Protein AF-A0A146M9E7-F1 (afdb_monomer_lite)

Organism: Lygus hesperus (NCBI:txid30085)

Secondary structure (DSSP, 8-state):
-HHHHHHHHHHHHHHHHHHHHHHHHHHHHHHHHHTSSS-TTPPPPPHHHHHHHHHHHHHHHHHHHS---------------------TT-----PPPP-SPP---TTB-TTSPBPPPPPPHHHHHTT-

Sequence (128 aa):
TVLSVQVLWRRFELKMKSLLVLISVVGAAVAQHWGAPAAPGVPADTPEVAAAKAAHLAALARANQAPVPQQQSWAQPQQQWNQPQQQWNQPQQPQARWNGPVALPPGFDQNGAPLPVQDTPEVAAERA

pLDDT: mean 71.35, std 13.22, range [43.56, 92.81]

Foldseek 3Di:
DVVVVVVVVVVVVVVVVVVVVVVVVVVVVVVVVVVPPDDPPDDDDDPVRVVVVVVVVVVVVVVVVDDDPDDPPPPPPPPVVPDPPPPVDDDDDPPDDDPDDPDADPQADPVRHGDDDPDDVVRVVVVD

Radius of gyration: 36.67 Å; chains: 1; bounding box: 67×67×95 Å

Structure (mmCIF, N/CA/C/O backbone):
data_AF-A0A146M9E7-F1
#
_entry.id   AF-A0A146M9E7-F1
#
loop_
_atom_site.group_PDB
_atom_site.id
_atom_site.type_symbol
_atom_site.label_atom_id
_atom_site.label_alt_id
_atom_site.label_comp_id
_atom_site.label_asym_id
_atom_site.label_entity_id
_atom_site.label_seq_id
_atom_site.pdbx_PDB_ins_code
_atom_site.Cartn_x
_atom_site.Cartn_y
_atom_site.Cartn_z
_atom_site.occupancy
_atom_site.B_iso_or_equiv
_atom_site.auth_seq_id
_atom_site.auth_comp_id
_atom_site.auth_asym_id
_atom_site.auth_atom_id
_atom_site.pdbx_PDB_model_num
ATOM 1 N N . THR A 1 1 ? 34.312 32.826 -39.788 1.00 65.69 1 THR A N 1
ATOM 2 C CA . THR A 1 1 ? 34.671 32.341 -38.432 1.00 65.69 1 THR A CA 1
ATOM 3 C C . THR A 1 1 ? 33.516 32.420 -37.441 1.00 65.69 1 THR A C 1
ATOM 5 O O . THR A 1 1 ? 33.204 31.395 -36.853 1.00 65.69 1 THR A O 1
ATOM 8 N N . VAL A 1 2 ? 32.808 33.550 -37.293 1.00 68.38 2 VAL A N 1
ATOM 9 C CA . VAL A 1 2 ? 31.695 33.695 -36.317 1.00 68.38 2 VAL A CA 1
ATOM 10 C C . VAL A 1 2 ? 30.500 32.758 -36.587 1.00 68.38 2 VAL A C 1
ATOM 12 O O . VAL A 1 2 ? 30.014 32.117 -35.659 1.00 68.38 2 VAL A O 1
ATOM 15 N N . LEU A 1 3 ? 30.074 32.591 -37.850 1.00 66.44 3 LEU A N 1
ATOM 16 C CA . LEU A 1 3 ? 29.011 31.631 -38.207 1.00 66.44 3 LEU A CA 1
ATOM 17 C C . LEU A 1 3 ? 29.411 30.176 -37.906 1.00 66.44 3 LEU A C 1
ATOM 19 O O . LEU A 1 3 ? 28.584 29.393 -37.454 1.00 66.44 3 LEU A O 1
ATOM 23 N N . SER A 1 4 ? 30.681 29.820 -38.108 1.00 72.44 4 SER A N 1
ATOM 24 C CA . SER A 1 4 ? 31.200 28.474 -37.837 1.00 72.44 4 SER A CA 1
ATOM 25 C C . SER A 1 4 ? 31.199 28.155 -36.339 1.00 72.44 4 SER A C 1
ATOM 27 O O . SER A 1 4 ? 30.829 27.050 -35.956 1.00 72.44 4 SER A O 1
ATOM 29 N N . VAL A 1 5 ? 31.533 29.131 -35.488 1.00 71.75 5 VAL A N 1
ATOM 30 C CA . VAL A 1 5 ? 31.480 28.996 -34.021 1.00 71.75 5 VAL A CA 1
ATOM 31 C C . VAL A 1 5 ? 30.034 28.913 -33.525 1.00 71.75 5 VAL A C 1
ATOM 33 O O . VAL A 1 5 ? 29.726 28.066 -32.694 1.00 71.75 5 VAL A O 1
ATOM 36 N N . GLN A 1 6 ? 29.118 29.712 -34.082 1.00 70.69 6 GLN A N 1
ATOM 37 C CA . GLN A 1 6 ? 27.684 29.641 -33.764 1.00 70.69 6 GLN A CA 1
ATOM 38 C C . GLN A 1 6 ? 27.051 28.300 -34.163 1.00 70.69 6 GLN A C 1
ATOM 40 O O . GLN A 1 6 ? 26.273 27.730 -33.399 1.00 70.69 6 GLN A O 1
ATOM 45 N N . VAL A 1 7 ? 27.402 27.760 -35.331 1.00 77.12 7 VAL A N 1
ATOM 46 C CA . VAL A 1 7 ? 26.925 26.442 -35.778 1.00 77.12 7 VAL A CA 1
ATOM 47 C C . VAL A 1 7 ? 27.521 25.322 -34.926 1.00 77.12 7 VAL A C 1
ATOM 49 O O . VAL A 1 7 ? 26.802 24.389 -34.568 1.00 77.12 7 VAL A O 1
ATOM 52 N N . LEU A 1 8 ? 28.800 25.421 -34.553 1.00 73.75 8 LEU A N 1
ATOM 53 C CA . LEU A 1 8 ? 29.457 24.456 -33.672 1.00 73.75 8 LEU A CA 1
ATOM 54 C C . LEU A 1 8 ? 28.839 24.465 -32.268 1.00 73.75 8 LEU A C 1
ATOM 56 O O . LEU A 1 8 ? 28.554 23.405 -31.714 1.00 73.75 8 LEU A O 1
ATOM 60 N N . TRP A 1 9 ? 28.543 25.652 -31.740 1.00 74.12 9 TRP A N 1
ATOM 61 C CA . TRP A 1 9 ? 27.884 25.828 -30.449 1.00 74.12 9 TRP A CA 1
ATOM 62 C C . TRP A 1 9 ? 26.443 25.301 -30.469 1.00 74.12 9 TRP A C 1
ATOM 64 O O . TRP A 1 9 ? 26.061 24.521 -29.603 1.00 74.12 9 TRP A O 1
ATOM 74 N N . ARG A 1 10 ? 25.666 25.589 -31.524 1.00 78.62 10 ARG A N 1
ATOM 75 C CA . ARG A 1 10 ? 24.324 25.005 -31.716 1.00 78.62 10 ARG A CA 1
ATOM 76 C C . ARG A 1 10 ? 24.351 23.483 -31.889 1.00 78.62 10 ARG A C 1
ATOM 78 O O . ARG A 1 10 ? 23.455 22.804 -31.396 1.00 78.62 10 ARG A O 1
ATOM 85 N N . ARG A 1 11 ? 25.364 22.931 -32.567 1.00 75.00 11 ARG A N 1
ATOM 86 C CA . ARG A 1 11 ? 25.572 21.476 -32.723 1.00 75.00 11 ARG A CA 1
ATOM 87 C C . ARG A 1 11 ? 25.932 20.803 -31.401 1.00 75.00 11 ARG A C 1
ATOM 89 O O . ARG A 1 11 ? 25.472 19.688 -31.170 1.00 75.00 11 ARG A O 1
ATOM 96 N N . PHE A 1 12 ? 26.732 21.458 -30.563 1.00 75.88 12 PHE A N 1
ATOM 97 C CA . PHE A 1 12 ? 27.082 20.989 -29.223 1.00 75.88 12 PHE A CA 1
ATOM 98 C C . PHE A 1 12 ? 25.864 21.008 -28.293 1.00 75.88 12 PHE A C 1
ATOM 100 O O . PHE A 1 12 ? 25.548 20.009 -27.652 1.00 75.88 12 PHE A O 1
ATOM 107 N N . GLU A 1 13 ? 25.109 22.101 -28.328 1.00 81.50 13 GLU A N 1
ATOM 108 C CA . GLU A 1 13 ? 23.907 22.308 -27.530 1.00 81.50 13 GLU A CA 1
ATOM 109 C C . GLU A 1 13 ? 22.788 21.313 -27.898 1.00 81.50 13 GLU A C 1
ATOM 111 O O . GLU A 1 13 ? 22.202 20.683 -27.018 1.00 81.50 13 GLU A O 1
ATOM 116 N N . LEU A 1 14 ? 22.540 21.075 -29.195 1.00 77.88 14 LEU A N 1
ATOM 117 C CA . LEU A 1 14 ? 21.619 20.016 -29.638 1.00 77.88 14 LEU A CA 1
ATOM 118 C C . LEU A 1 14 ? 22.080 18.622 -29.184 1.00 77.88 14 LEU A C 1
ATOM 120 O O . LEU A 1 14 ? 21.243 17.808 -28.797 1.00 77.88 14 LEU A O 1
ATOM 124 N N . LYS A 1 15 ? 23.393 18.343 -29.206 1.00 83.31 15 LYS A N 1
ATOM 125 C CA . LYS A 1 15 ? 23.950 17.071 -28.718 1.00 83.31 15 LYS A CA 1
ATOM 126 C C . LYS A 1 15 ? 23.699 16.894 -27.219 1.00 83.31 15 LYS A C 1
ATOM 128 O O . LYS A 1 15 ? 23.262 15.823 -26.814 1.00 83.31 15 LYS A O 1
ATOM 133 N N . MET A 1 16 ? 23.925 17.938 -26.419 1.00 89.81 16 MET A N 1
ATOM 134 C CA . MET A 1 16 ? 23.728 17.916 -24.966 1.00 89.81 16 MET A CA 1
ATOM 135 C C . MET A 1 16 ? 22.250 17.745 -24.598 1.00 89.81 16 MET A C 1
ATOM 137 O O . MET A 1 16 ? 21.917 16.904 -23.772 1.00 89.81 16 MET A O 1
ATOM 141 N N . LYS A 1 17 ? 21.341 18.455 -25.273 1.00 86.62 17 LYS A N 1
ATOM 142 C CA . LYS A 1 17 ? 19.888 18.298 -25.085 1.00 86.62 17 LYS A CA 1
ATOM 143 C C . LYS A 1 17 ? 19.398 16.903 -25.459 1.00 86.62 17 LYS A C 1
ATOM 145 O O . LYS A 1 17 ? 18.657 16.294 -24.696 1.00 86.62 17 LYS A O 1
ATOM 150 N N . SER A 1 18 ? 19.849 16.372 -26.595 1.00 88.69 18 SER A N 1
ATOM 151 C CA . SER A 1 18 ? 19.502 15.009 -27.006 1.00 88.69 18 SER A CA 1
ATOM 152 C C . SER A 1 18 ? 20.071 13.961 -26.043 1.00 88.69 18 SER A C 1
ATOM 154 O O . SER A 1 18 ? 19.395 12.978 -25.760 1.00 88.69 18 SER A O 1
ATOM 156 N N . LEU A 1 19 ? 21.275 14.180 -25.498 1.00 92.81 19 LEU A N 1
ATOM 157 C CA . LEU A 1 19 ? 21.877 13.320 -24.475 1.00 92.81 19 LEU A CA 1
ATOM 158 C C . LEU A 1 19 ? 21.077 13.351 -23.164 1.00 92.81 19 LEU A C 1
ATOM 160 O O . LEU A 1 19 ? 20.815 12.298 -22.593 1.00 92.81 19 LEU A O 1
ATOM 164 N N . LEU A 1 20 ? 20.639 14.529 -22.712 1.00 90.94 20 LEU A N 1
ATOM 165 C CA . LEU A 1 20 ? 19.808 14.668 -21.511 1.00 90.94 20 LEU A CA 1
ATOM 166 C C . LEU A 1 20 ? 18.436 14.001 -21.677 1.00 90.94 20 LEU A C 1
ATOM 168 O O . LEU A 1 20 ? 17.965 13.341 -20.753 1.00 90.94 20 LEU A O 1
ATOM 172 N N . VAL A 1 21 ? 17.820 14.107 -22.859 1.00 92.19 21 VAL A N 1
ATOM 173 C CA . VAL A 1 21 ? 16.569 13.396 -23.173 1.00 92.19 21 VAL A CA 1
ATOM 174 C C . VAL A 1 21 ? 16.783 11.882 -23.145 1.00 92.19 21 VAL A C 1
ATOM 176 O O . VAL A 1 21 ? 15.993 11.170 -22.531 1.00 92.19 21 VAL A O 1
ATOM 179 N N . LEU A 1 22 ? 17.874 11.380 -23.732 1.00 92.38 22 LEU A N 1
ATOM 180 C CA . LEU A 1 22 ? 18.202 9.952 -23.681 1.00 92.38 22 LEU A CA 1
ATOM 181 C C . LEU A 1 22 ? 18.435 9.467 -22.242 1.00 92.38 22 LEU A C 1
ATOM 183 O O . LEU A 1 22 ? 17.886 8.438 -21.862 1.00 92.38 22 LEU A O 1
ATOM 187 N N . ILE A 1 23 ? 19.175 10.218 -21.421 1.00 90.38 23 ILE A N 1
ATOM 188 C CA . ILE A 1 23 ? 19.395 9.881 -20.003 1.00 90.38 23 ILE A CA 1
ATOM 189 C C . ILE A 1 23 ? 18.074 9.882 -19.225 1.00 90.38 23 ILE A C 1
ATOM 191 O O . ILE A 1 23 ? 17.845 8.984 -18.419 1.00 90.38 23 ILE A O 1
ATOM 195 N N . SER A 1 24 ? 17.183 10.845 -19.479 1.00 89.88 24 SER A N 1
ATOM 196 C CA . SER A 1 24 ? 15.869 10.904 -18.830 1.00 89.88 24 SER A CA 1
ATOM 197 C C . SER A 1 24 ? 14.992 9.700 -19.189 1.00 89.88 24 SER A C 1
ATOM 199 O O . SER A 1 24 ? 14.408 9.085 -18.297 1.00 89.88 24 SER A O 1
ATOM 201 N N . VAL A 1 25 ? 14.952 9.312 -20.467 1.00 89.25 25 VAL A N 1
ATOM 202 C CA . VAL A 1 25 ? 14.186 8.142 -20.928 1.00 89.25 25 VAL A CA 1
ATOM 203 C C . VAL A 1 25 ? 14.763 6.843 -20.359 1.00 89.25 25 VAL A C 1
ATOM 205 O O . VAL A 1 25 ? 14.012 6.002 -19.867 1.00 89.25 25 VAL A O 1
ATOM 208 N N . VAL A 1 26 ? 16.090 6.690 -20.358 1.00 89.12 26 VAL A N 1
ATOM 209 C CA . VAL A 1 26 ? 16.759 5.520 -19.766 1.00 89.12 26 VAL A CA 1
ATOM 210 C C . VAL A 1 26 ? 16.531 5.460 -18.254 1.00 89.12 26 VAL A C 1
ATOM 212 O O . VAL A 1 26 ? 16.227 4.392 -17.726 1.00 89.12 26 VAL A O 1
ATOM 215 N N . GLY A 1 27 ? 16.607 6.595 -17.556 1.00 83.50 27 GLY A N 1
ATOM 216 C CA . GLY A 1 27 ? 16.330 6.678 -16.122 1.00 83.50 27 GLY A CA 1
ATOM 217 C C . GLY A 1 27 ? 14.891 6.289 -15.776 1.00 83.50 27 GLY A C 1
ATOM 218 O O . GLY A 1 27 ? 14.672 5.527 -14.834 1.00 83.50 27 GLY A O 1
ATOM 219 N N . ALA A 1 28 ? 13.913 6.737 -16.570 1.00 79.88 28 ALA A N 1
ATOM 220 C CA . ALA A 1 28 ? 12.513 6.350 -16.399 1.00 79.88 28 ALA A CA 1
ATOM 221 C C . ALA A 1 28 ? 12.296 4.843 -16.630 1.00 79.88 28 ALA A C 1
ATOM 223 O O . ALA A 1 28 ? 11.601 4.197 -15.845 1.00 79.88 28 ALA A O 1
ATOM 224 N N . ALA A 1 29 ? 12.928 4.266 -17.656 1.00 76.25 29 ALA A N 1
ATOM 225 C CA . ALA A 1 29 ? 12.860 2.830 -17.927 1.00 76.25 29 ALA A CA 1
ATOM 226 C C . ALA A 1 29 ? 13.491 1.994 -16.799 1.00 76.25 29 ALA A C 1
ATOM 228 O O . ALA A 1 29 ? 12.926 0.980 -16.389 1.00 76.25 29 ALA A O 1
ATOM 229 N N . VAL A 1 30 ? 14.623 2.443 -16.244 1.00 77.69 30 VAL A N 1
ATOM 230 C CA . VAL A 1 30 ? 15.258 1.793 -15.089 1.00 77.69 30 VAL A CA 1
ATOM 231 C C . VAL A 1 30 ? 14.351 1.833 -13.858 1.00 77.69 30 VAL A C 1
ATOM 233 O O . VAL A 1 30 ? 14.194 0.819 -13.186 1.00 77.69 30 VAL A O 1
ATOM 236 N N . ALA A 1 31 ? 13.692 2.959 -13.581 1.00 71.75 31 ALA A N 1
ATOM 237 C CA . ALA A 1 31 ? 12.792 3.067 -12.433 1.00 71.75 31 ALA A CA 1
ATOM 238 C C . ALA A 1 31 ? 11.618 2.068 -12.509 1.00 71.75 31 ALA A C 1
ATOM 240 O O . ALA A 1 31 ? 11.187 1.542 -11.484 1.00 71.75 31 ALA A O 1
ATOM 241 N N . GLN A 1 32 ? 11.142 1.748 -13.717 1.00 65.94 32 GLN A N 1
ATOM 242 C CA . GLN A 1 32 ? 10.061 0.777 -13.922 1.00 65.94 32 GLN A CA 1
ATOM 243 C C . GLN A 1 32 ? 10.509 -0.672 -13.668 1.00 65.94 32 GLN A C 1
ATOM 245 O O . GLN A 1 32 ? 9.683 -1.504 -13.300 1.00 65.94 32 GLN A O 1
ATOM 250 N N . HIS A 1 33 ? 11.805 -0.984 -13.800 1.00 67.12 33 HIS A N 1
ATOM 251 C CA . HIS A 1 33 ? 12.318 -2.332 -13.535 1.00 67.12 33 HIS A CA 1
ATOM 252 C C . HIS A 1 33 ? 12.328 -2.677 -12.037 1.00 67.12 33 HIS A C 1
ATOM 254 O O . HIS A 1 33 ? 12.243 -3.849 -11.677 1.00 67.12 33 HIS A O 1
ATOM 260 N N . TRP A 1 34 ? 12.465 -1.678 -11.159 1.00 65.62 34 TRP A N 1
ATOM 261 C CA . TRP A 1 34 ? 12.478 -1.878 -9.703 1.00 65.62 34 TRP A CA 1
ATOM 262 C C . TRP A 1 34 ? 11.075 -2.087 -9.121 1.00 65.62 34 TRP A C 1
ATOM 264 O O . TRP A 1 34 ? 10.946 -2.631 -8.030 1.00 65.62 34 TRP A O 1
ATOM 274 N N . GLY A 1 35 ? 10.032 -1.680 -9.850 1.00 60.50 35 GLY A N 1
ATOM 275 C CA . GLY A 1 35 ? 8.628 -1.931 -9.511 1.00 60.50 35 GLY A CA 1
ATOM 276 C C . GLY A 1 35 ? 8.072 -3.239 -10.082 1.00 60.50 35 GLY A C 1
ATOM 277 O O . GLY A 1 35 ? 6.859 -3.439 -10.053 1.00 60.50 35 GLY A O 1
ATOM 278 N N . ALA A 1 36 ? 8.929 -4.098 -10.645 1.00 64.31 36 ALA A N 1
ATOM 279 C CA . ALA A 1 36 ? 8.536 -5.400 -11.169 1.00 64.31 36 ALA A CA 1
ATOM 280 C C . ALA A 1 36 ? 7.861 -6.258 -10.077 1.00 64.31 36 ALA A C 1
ATOM 282 O O . ALA A 1 36 ? 8.169 -6.090 -8.891 1.00 64.31 36 ALA A O 1
ATOM 283 N N . PRO A 1 37 ? 6.940 -7.174 -10.451 1.00 64.94 37 PRO A N 1
ATOM 284 C CA . PRO A 1 37 ? 6.321 -8.097 -9.505 1.00 64.94 37 PRO A CA 1
ATOM 285 C C . PRO A 1 37 ? 7.396 -8.795 -8.673 1.00 64.94 37 PRO A C 1
ATOM 287 O O . PRO A 1 37 ? 8.507 -9.017 -9.159 1.00 64.94 37 PRO A O 1
ATOM 290 N N . ALA A 1 38 ? 7.051 -9.077 -7.414 1.00 68.50 38 ALA A N 1
ATOM 291 C CA . ALA A 1 38 ? 7.972 -9.551 -6.391 1.00 68.50 38 ALA A CA 1
ATOM 292 C C . ALA A 1 38 ? 8.967 -10.576 -6.960 1.00 68.50 38 ALA A C 1
ATOM 294 O O . ALA A 1 38 ? 8.575 -11.481 -7.700 1.00 68.50 38 ALA A O 1
ATOM 295 N N . ALA A 1 39 ? 10.256 -10.382 -6.662 1.00 71.88 39 ALA A N 1
ATOM 296 C CA . ALA A 1 39 ? 11.341 -11.193 -7.206 1.00 71.88 39 ALA A CA 1
ATOM 297 C C . ALA A 1 39 ? 11.023 -12.701 -7.109 1.00 71.88 39 ALA A C 1
ATOM 299 O O . ALA A 1 39 ? 10.361 -13.115 -6.151 1.00 71.88 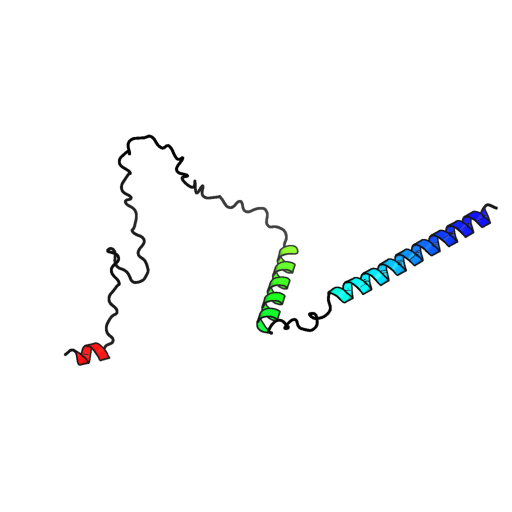39 ALA A O 1
ATOM 300 N N . PRO A 1 40 ? 11.493 -13.536 -8.058 1.00 70.94 40 PRO A N 1
ATOM 301 C CA . PRO A 1 40 ? 11.207 -14.967 -8.048 1.00 70.94 40 PRO A CA 1
ATOM 302 C C . PRO A 1 40 ? 11.529 -15.579 -6.678 1.00 70.94 40 PRO A C 1
ATOM 304 O O . PRO A 1 40 ? 12.668 -15.508 -6.221 1.00 70.94 40 PRO A O 1
ATOM 307 N N . GLY A 1 41 ? 10.517 -16.143 -6.015 1.00 68.81 41 GLY A N 1
ATOM 308 C CA . GLY A 1 41 ? 10.644 -16.722 -4.672 1.00 68.81 41 GLY A CA 1
ATOM 309 C C . GLY A 1 41 ? 10.079 -15.875 -3.528 1.00 68.81 41 GLY A C 1
ATOM 310 O O . GLY A 1 41 ? 10.021 -16.372 -2.406 1.00 68.81 41 GLY A O 1
ATOM 311 N N . VAL A 1 42 ? 9.612 -14.648 -3.781 1.00 75.31 42 VAL A N 1
ATOM 312 C CA . VAL A 1 42 ? 8.818 -13.886 -2.806 1.00 75.31 42 VAL A CA 1
ATOM 313 C C . VAL A 1 42 ? 7.337 -14.246 -2.983 1.00 75.31 42 VAL A C 1
ATOM 315 O O . VAL A 1 42 ? 6.790 -14.016 -4.064 1.00 75.31 42 VAL A O 1
ATOM 318 N N . PRO A 1 43 ? 6.668 -14.813 -1.961 1.00 78.50 43 PRO A N 1
ATOM 319 C CA . PRO A 1 43 ? 5.233 -15.059 -2.017 1.00 78.50 43 PRO A CA 1
ATOM 320 C C . PRO A 1 43 ? 4.478 -13.754 -2.271 1.00 78.50 43 PRO A C 1
ATOM 322 O O . PRO A 1 43 ? 4.735 -12.745 -1.6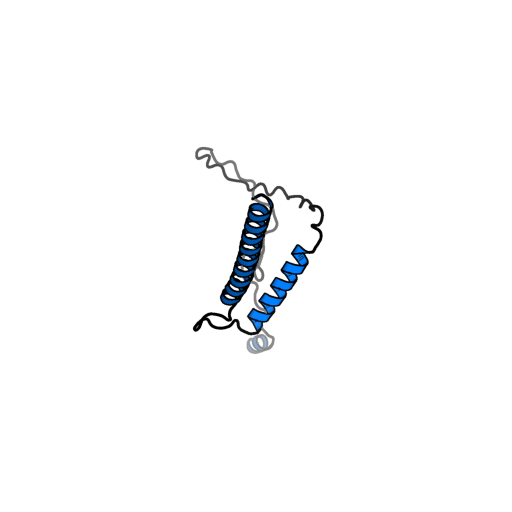14 1.00 78.50 43 PRO A O 1
ATOM 325 N N . ALA A 1 44 ? 3.554 -13.771 -3.231 1.00 80.44 44 ALA A N 1
ATOM 326 C CA . ALA A 1 44 ? 2.645 -12.651 -3.429 1.00 80.44 44 ALA A CA 1
ATOM 327 C C . ALA A 1 44 ? 1.815 -12.425 -2.153 1.00 80.44 44 ALA A C 1
ATOM 329 O O . ALA A 1 44 ? 1.477 -13.385 -1.457 1.00 80.44 44 ALA A O 1
ATOM 330 N N . ASP A 1 45 ? 1.476 -11.163 -1.864 1.00 82.19 45 ASP A N 1
ATOM 331 C CA . ASP A 1 45 ? 0.523 -10.841 -0.799 1.00 82.19 45 ASP A CA 1
ATOM 332 C C . ASP A 1 45 ? -0.774 -11.637 -1.044 1.00 82.19 45 ASP A C 1
ATOM 334 O O . ASP A 1 45 ? -1.258 -11.724 -2.178 1.00 82.19 45 ASP A O 1
ATOM 338 N N . THR A 1 46 ? -1.349 -12.223 0.010 1.00 90.44 46 THR A N 1
ATOM 339 C CA . THR A 1 46 ? -2.674 -12.850 -0.085 1.00 90.44 46 THR A CA 1
ATOM 340 C C . THR A 1 46 ? -3.713 -11.794 -0.497 1.00 90.44 46 THR A C 1
ATOM 342 O O . THR A 1 46 ? -3.503 -10.598 -0.242 1.00 90.44 46 THR A O 1
ATOM 345 N N . PRO A 1 47 ? -4.831 -12.176 -1.146 1.00 84.00 47 PRO A N 1
ATOM 346 C CA . PRO A 1 47 ? -5.787 -11.200 -1.676 1.00 84.00 47 PRO A CA 1
ATOM 347 C C . PRO A 1 47 ? -6.321 -10.231 -0.606 1.00 84.00 47 PRO A C 1
ATOM 349 O O . PRO A 1 47 ? -6.535 -9.052 -0.893 1.00 84.00 47 PRO A O 1
ATOM 352 N N . GLU A 1 48 ? -6.457 -10.681 0.641 1.00 88.56 48 GLU A N 1
ATOM 353 C CA . GLU A 1 48 ? -6.885 -9.858 1.775 1.00 88.56 48 GLU A CA 1
ATOM 354 C C . GLU A 1 48 ? -5.836 -8.798 2.150 1.00 88.56 48 GLU A C 1
ATOM 356 O O . GLU A 1 48 ? -6.175 -7.633 2.375 1.00 88.56 48 GLU A O 1
ATOM 361 N N . VAL A 1 49 ? -4.552 -9.173 2.182 1.00 87.31 49 VAL A N 1
ATOM 362 C CA . VAL A 1 49 ? -3.443 -8.266 2.530 1.00 87.31 49 VAL A CA 1
ATOM 363 C C . VAL A 1 49 ? -3.228 -7.232 1.426 1.00 87.31 49 VAL A C 1
ATOM 365 O O . VAL A 1 49 ? -3.003 -6.054 1.717 1.00 87.31 49 VAL A O 1
ATOM 368 N N . ALA A 1 50 ? -3.373 -7.638 0.164 1.00 86.06 50 ALA A N 1
ATOM 369 C CA . ALA A 1 50 ? -3.320 -6.727 -0.974 1.00 86.06 50 ALA A CA 1
ATOM 370 C C . ALA A 1 50 ? -4.450 -5.683 -0.918 1.00 86.06 50 ALA A C 1
ATOM 372 O O . ALA A 1 50 ? -4.191 -4.486 -1.078 1.00 86.06 50 ALA A O 1
ATOM 373 N N . ALA A 1 51 ? -5.685 -6.108 -0.619 1.00 87.12 51 ALA A N 1
ATOM 374 C CA . ALA A 1 51 ? -6.828 -5.206 -0.479 1.00 87.12 51 ALA A CA 1
ATOM 375 C C . ALA A 1 51 ? -6.656 -4.230 0.697 1.00 87.12 51 ALA A C 1
ATOM 377 O O . ALA A 1 51 ? -6.879 -3.026 0.540 1.00 87.12 51 ALA A O 1
ATOM 378 N N . ALA A 1 52 ? -6.194 -4.714 1.853 1.00 89.75 52 ALA A N 1
ATOM 379 C CA . ALA A 1 52 ? -5.926 -3.871 3.017 1.00 89.75 52 ALA A CA 1
ATOM 380 C C . ALA A 1 52 ? -4.817 -2.843 2.739 1.00 89.75 52 ALA A C 1
ATOM 382 O O . ALA A 1 52 ? -4.966 -1.661 3.059 1.00 89.75 52 ALA A O 1
ATOM 383 N N . LYS A 1 53 ? -3.726 -3.262 2.084 1.00 88.38 53 LYS A N 1
ATOM 384 C CA . LYS A 1 53 ? -2.625 -2.371 1.695 1.00 88.38 53 LYS A CA 1
ATOM 385 C C . LYS A 1 53 ? -3.097 -1.318 0.689 1.00 88.38 53 LYS A C 1
ATOM 387 O O . LYS A 1 53 ? -2.791 -0.141 0.866 1.00 88.38 53 LYS A O 1
ATOM 392 N N . ALA A 1 54 ? -3.892 -1.699 -0.310 1.00 88.38 54 ALA A N 1
ATOM 393 C CA . ALA A 1 54 ? -4.471 -0.756 -1.267 1.00 88.38 54 ALA A CA 1
ATOM 394 C C . ALA A 1 54 ? -5.403 0.260 -0.583 1.00 88.38 54 ALA A C 1
ATOM 396 O O . ALA A 1 54 ? -5.285 1.463 -0.822 1.00 88.38 54 ALA A O 1
ATOM 397 N N . ALA A 1 55 ? -6.276 -0.199 0.321 1.00 89.81 55 ALA A N 1
ATOM 398 C CA . ALA A 1 55 ? -7.153 0.674 1.099 1.00 89.81 55 ALA A CA 1
ATOM 399 C C . ALA A 1 55 ? -6.358 1.647 1.987 1.00 89.81 55 ALA A C 1
ATOM 401 O O . ALA A 1 55 ? -6.687 2.834 2.055 1.00 89.81 55 ALA A O 1
ATOM 402 N N . HIS A 1 56 ? -5.279 1.174 2.615 1.00 88.69 56 HIS A N 1
ATOM 403 C CA . HIS A 1 56 ? -4.388 2.003 3.423 1.00 88.69 56 HIS A CA 1
ATOM 404 C C . HIS A 1 56 ? -3.652 3.052 2.579 1.00 88.69 56 HIS A C 1
ATOM 406 O O . HIS A 1 56 ? -3.613 4.224 2.950 1.00 88.69 56 HIS A O 1
ATOM 412 N N . LEU A 1 57 ? -3.126 2.678 1.408 1.00 91.19 57 LEU A N 1
ATOM 413 C CA . LEU A 1 57 ? -2.485 3.628 0.494 1.00 91.19 57 LEU A CA 1
ATOM 414 C C . LEU A 1 57 ? -3.476 4.670 -0.038 1.00 91.19 57 LEU A C 1
ATOM 416 O O . LEU A 1 57 ? -3.138 5.850 -0.125 1.00 91.19 57 LEU A O 1
ATOM 420 N N . ALA A 1 58 ? -4.716 4.270 -0.322 1.00 88.62 58 ALA A N 1
ATOM 421 C CA . ALA A 1 58 ? -5.776 5.199 -0.700 1.00 88.62 58 ALA A CA 1
ATOM 422 C C . ALA A 1 58 ? -6.139 6.161 0.447 1.00 88.62 58 ALA A C 1
ATOM 424 O O . ALA A 1 58 ? -6.410 7.338 0.209 1.00 88.62 58 ALA A O 1
ATOM 425 N N . ALA A 1 59 ? -6.135 5.693 1.698 1.00 86.44 59 ALA A N 1
ATOM 426 C CA . ALA A 1 59 ? -6.321 6.554 2.864 1.00 86.44 59 ALA A CA 1
ATOM 427 C C . ALA A 1 59 ? -5.143 7.526 3.048 1.00 86.44 59 ALA A C 1
ATOM 429 O O . ALA A 1 59 ? -5.372 8.709 3.287 1.00 86.44 59 ALA A O 1
ATOM 430 N N . LEU A 1 60 ? -3.904 7.064 2.856 1.00 89.56 60 LEU A N 1
ATOM 431 C CA . LEU A 1 60 ? -2.701 7.895 2.935 1.00 89.56 60 LEU A CA 1
ATOM 432 C C . LEU A 1 60 ? -2.690 8.989 1.858 1.00 89.56 60 LEU A C 1
ATOM 434 O O . LEU A 1 60 ? -2.379 10.141 2.151 1.00 89.56 60 LEU A O 1
ATOM 438 N N . ALA A 1 61 ? -3.072 8.650 0.624 1.00 87.94 61 ALA A N 1
ATOM 439 C CA . ALA A 1 61 ? -3.202 9.621 -0.459 1.00 87.94 61 ALA A CA 1
ATOM 440 C C . ALA A 1 61 ? -4.254 10.690 -0.128 1.00 87.94 61 ALA A C 1
ATOM 442 O O . ALA A 1 61 ? -3.994 11.880 -0.295 1.00 87.94 61 ALA A O 1
ATOM 443 N N . ARG A 1 62 ? -5.409 10.280 0.414 1.00 83.62 62 ARG A N 1
ATOM 444 C CA . ARG A 1 62 ? -6.449 11.212 0.874 1.00 83.62 62 ARG A CA 1
ATOM 445 C C . ARG A 1 62 ? -5.979 12.085 2.039 1.00 83.62 62 ARG A C 1
ATOM 447 O O . ARG A 1 62 ? -6.265 13.275 2.038 1.00 83.62 62 ARG A O 1
ATOM 454 N N . ALA A 1 63 ? -5.238 11.529 2.996 1.00 82.12 63 ALA A N 1
ATOM 455 C CA . ALA A 1 63 ? -4.693 12.276 4.128 1.00 82.12 63 ALA A CA 1
ATOM 456 C C . ALA A 1 63 ? -3.649 13.318 3.691 1.00 82.12 63 ALA A C 1
ATOM 458 O O . ALA A 1 63 ? -3.679 14.442 4.175 1.00 82.12 63 ALA A O 1
ATOM 459 N N . ASN A 1 64 ? -2.782 12.981 2.731 1.00 82.69 64 ASN A N 1
ATOM 460 C CA . ASN A 1 64 ? -1.805 13.922 2.169 1.00 82.69 64 ASN A CA 1
ATOM 461 C C . ASN A 1 64 ? -2.445 15.036 1.323 1.00 82.69 64 ASN A C 1
ATOM 463 O O . ASN A 1 64 ? -1.843 16.090 1.146 1.00 82.69 64 ASN A O 1
ATOM 467 N N . GLN A 1 65 ? -3.641 14.803 0.778 1.00 80.19 65 GLN A N 1
ATOM 468 C CA . GLN A 1 65 ? -4.401 15.803 0.022 1.00 80.19 65 GLN A CA 1
ATOM 469 C C . GLN A 1 65 ? -5.330 16.643 0.906 1.00 80.19 65 GLN A C 1
ATOM 471 O O . GLN A 1 65 ? -5.814 17.686 0.466 1.00 80.19 65 GLN A O 1
ATOM 476 N N . ALA A 1 66 ? -5.603 16.200 2.134 1.00 71.94 66 ALA A N 1
ATOM 477 C CA . ALA A 1 66 ? -6.421 16.953 3.063 1.00 71.94 66 ALA A CA 1
ATOM 478 C C . ALA A 1 66 ? -5.662 18.217 3.511 1.00 71.94 66 ALA A C 1
ATOM 480 O O . ALA A 1 66 ? -4.491 18.126 3.889 1.00 71.94 66 ALA A O 1
ATOM 481 N N . PRO A 1 67 ? -6.306 19.400 3.509 1.00 66.44 67 PRO A N 1
ATOM 482 C CA . PRO A 1 67 ? -5.765 20.571 4.182 1.00 66.44 67 PRO A CA 1
ATOM 483 C C . PRO A 1 67 ? -5.471 20.197 5.631 1.00 66.44 67 PRO A C 1
ATOM 485 O O . PRO A 1 67 ? -6.353 19.675 6.312 1.00 66.44 67 PRO A O 1
ATOM 488 N N . VAL A 1 68 ? -4.239 20.437 6.087 1.00 62.91 68 VAL A N 1
ATOM 489 C CA . VAL A 1 68 ? -3.852 20.212 7.484 1.00 62.91 68 VAL A CA 1
ATOM 490 C C . VAL A 1 68 ? -4.850 20.988 8.348 1.00 62.91 68 VAL A C 1
ATOM 492 O O . VAL A 1 68 ? -4.874 22.220 8.248 1.00 62.91 68 VAL A O 1
ATOM 495 N N . PRO A 1 69 ? -5.715 20.330 9.146 1.00 61.97 69 PRO A N 1
ATOM 496 C CA . PRO A 1 69 ? -6.552 21.067 10.069 1.00 61.97 69 PRO A CA 1
ATOM 497 C C . PRO A 1 69 ? -5.612 21.826 11.002 1.00 61.97 69 PRO A C 1
ATOM 499 O O . PRO A 1 69 ? -4.651 21.269 11.539 1.00 61.97 69 PRO A O 1
ATOM 502 N N . GLN A 1 70 ? -5.861 23.129 11.112 1.00 57.31 70 GLN A N 1
ATOM 503 C CA . GLN A 1 70 ? -5.184 24.032 12.029 1.00 57.31 70 GLN A CA 1
ATOM 504 C C . GLN A 1 70 ? -5.096 23.332 13.384 1.00 57.31 70 GLN A C 1
ATOM 506 O O . GLN A 1 70 ? -6.125 22.881 13.884 1.00 57.31 70 GLN A O 1
ATOM 511 N N . GLN A 1 71 ? -3.868 23.161 13.891 1.00 55.06 71 GLN A N 1
ATOM 512 C CA . GLN A 1 71 ? -3.552 22.339 15.057 1.00 55.06 71 GLN A CA 1
ATOM 513 C C . GLN A 1 71 ? -4.623 22.510 16.136 1.00 55.06 71 GLN A C 1
ATOM 515 O O . GL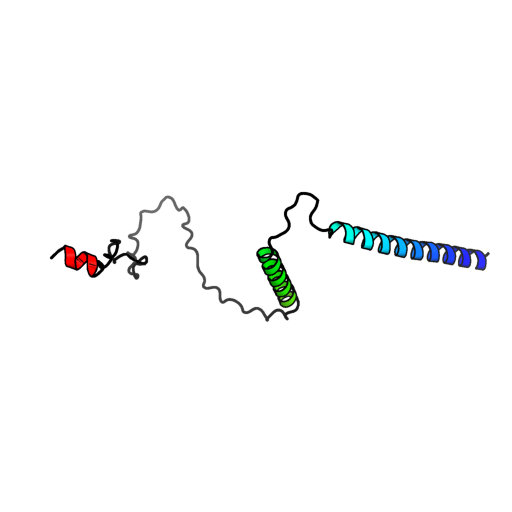N A 1 71 ? -4.656 23.520 16.838 1.00 55.06 71 GLN A O 1
ATOM 520 N N . GLN A 1 72 ? -5.497 21.514 16.272 1.00 54.28 72 GLN A N 1
ATOM 521 C CA . GLN A 1 72 ? -6.216 21.322 17.514 1.00 54.28 72 GLN A CA 1
ATOM 522 C C . GLN A 1 72 ? -5.126 20.990 18.517 1.00 54.28 72 GLN A C 1
ATOM 524 O O . GLN A 1 72 ? -4.566 19.891 18.513 1.00 54.28 72 GLN A O 1
ATOM 529 N N . SER A 1 73 ? -4.742 22.000 19.296 1.00 50.62 73 SER A N 1
ATOM 530 C CA . SER A 1 73 ? -3.928 21.805 20.473 1.00 50.62 73 SER A CA 1
ATOM 531 C C . SER A 1 73 ? -4.705 20.826 21.335 1.00 50.62 73 SER A C 1
ATOM 533 O O . SER A 1 73 ? -5.697 21.167 21.977 1.00 50.62 73 SER A O 1
ATOM 535 N N . TRP A 1 74 ? -4.294 19.561 21.291 1.00 49.91 74 TRP A N 1
ATOM 536 C CA . TRP A 1 74 ? -4.639 18.616 22.330 1.00 49.91 74 TRP A CA 1
ATOM 537 C C . TRP A 1 74 ? -4.230 19.312 23.617 1.00 49.91 74 TRP A C 1
ATOM 539 O O . TRP A 1 74 ? -3.036 19.505 23.854 1.00 49.91 74 TRP A O 1
ATOM 549 N N . ALA A 1 75 ? -5.209 19.800 24.379 1.00 61.59 75 ALA A N 1
ATOM 550 C CA . ALA A 1 75 ? -4.970 20.277 25.722 1.00 61.59 75 ALA A CA 1
ATOM 551 C C . ALA A 1 75 ? -4.383 19.070 26.442 1.00 61.59 75 ALA A C 1
ATOM 553 O O . ALA A 1 75 ? -5.108 18.137 26.775 1.00 61.59 75 ALA A O 1
ATOM 554 N N . GLN A 1 76 ? -3.053 19.026 26.531 1.00 48.53 76 GLN A N 1
ATOM 555 C CA . GLN A 1 76 ? -2.350 17.941 27.179 1.00 48.53 76 GLN A CA 1
ATOM 556 C C . GLN A 1 76 ? -2.854 17.952 28.618 1.00 48.53 76 GLN A C 1
ATOM 558 O O . GLN A 1 76 ? -2.591 18.934 29.323 1.00 48.53 76 GLN A O 1
ATOM 563 N N . PRO A 1 77 ? -3.580 16.923 29.091 1.00 55.47 77 PRO A N 1
ATOM 564 C CA . PRO A 1 77 ? -3.644 16.737 30.522 1.00 55.47 77 PRO A CA 1
ATOM 565 C C . PRO A 1 77 ? -2.186 16.602 30.958 1.00 55.47 77 PRO A C 1
ATOM 567 O O . PRO A 1 77 ? -1.460 15.756 30.433 1.00 55.47 77 PRO A O 1
ATOM 570 N N . GLN A 1 78 ? -1.738 17.493 31.843 1.00 50.50 78 GLN A N 1
ATOM 571 C CA . GLN A 1 78 ? -0.444 17.399 32.506 1.00 50.50 78 GLN A CA 1
ATOM 572 C C . GLN A 1 78 ? -0.465 16.118 33.349 1.00 50.50 78 GLN A C 1
ATOM 574 O O . GLN A 1 78 ? -0.709 16.133 34.550 1.00 50.50 78 GLN A O 1
ATOM 579 N N . GLN A 1 79 ? -0.261 14.980 32.690 1.00 50.22 79 GLN A N 1
ATOM 580 C CA . GLN A 1 79 ? 0.109 13.717 33.301 1.00 50.22 79 GLN A CA 1
ATOM 581 C C . GLN A 1 79 ? 1.561 13.909 33.723 1.00 50.22 79 GLN A C 1
ATOM 583 O O . GLN A 1 79 ? 2.497 13.494 33.037 1.00 50.22 79 GLN A O 1
ATOM 588 N N . GLN A 1 80 ? 1.746 14.654 34.811 1.00 48.41 80 GLN A N 1
ATOM 589 C CA . GLN A 1 80 ? 3.026 14.792 35.472 1.00 48.41 80 GLN A CA 1
ATOM 590 C C . GLN A 1 80 ? 3.357 13.410 36.023 1.00 48.41 80 GLN A C 1
ATOM 592 O O . GLN A 1 80 ? 2.940 13.037 37.117 1.00 48.41 80 GLN A O 1
ATOM 597 N N . TRP A 1 81 ? 4.038 12.617 35.196 1.00 43.56 81 TRP A N 1
ATOM 598 C CA . TRP A 1 81 ? 4.597 11.333 35.577 1.00 43.56 81 TRP A CA 1
ATOM 599 C C . TRP A 1 81 ? 5.444 11.599 36.815 1.00 43.56 81 TRP A C 1
ATOM 601 O O . TRP A 1 81 ? 6.474 12.273 36.739 1.00 43.56 81 TRP A O 1
ATOM 611 N N . ASN A 1 82 ? 4.946 11.170 37.971 1.00 59.50 82 ASN A N 1
ATOM 612 C CA . ASN A 1 82 ? 5.586 11.407 39.249 1.00 59.50 82 ASN A CA 1
ATOM 613 C C . ASN A 1 82 ? 6.845 10.543 39.280 1.00 59.50 82 ASN A C 1
ATOM 615 O O . ASN A 1 82 ? 6.803 9.390 39.700 1.00 59.50 82 ASN A O 1
ATOM 619 N N . GLN A 1 83 ? 7.942 11.066 38.735 1.00 44.88 83 GLN A N 1
ATOM 620 C CA . GLN A 1 83 ? 9.230 10.398 38.763 1.00 44.88 83 GLN A CA 1
ATOM 621 C C . GLN A 1 83 ? 9.698 10.372 40.219 1.00 44.88 83 GLN A C 1
ATOM 623 O O . GLN A 1 83 ? 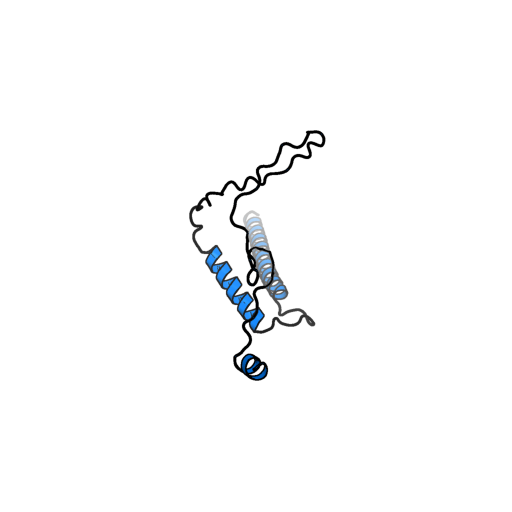9.926 11.444 40.788 1.00 44.88 83 GLN A O 1
ATOM 628 N N . PRO A 1 84 ? 9.850 9.195 40.852 1.00 51.53 84 PRO A N 1
ATOM 629 C CA . PRO A 1 84 ? 10.514 9.137 42.135 1.00 51.53 84 PRO A CA 1
ATOM 630 C C . PRO A 1 84 ? 11.984 9.473 41.888 1.00 51.53 84 PRO A C 1
ATOM 632 O O . PRO A 1 84 ? 12.760 8.653 41.398 1.00 51.53 84 PRO A O 1
ATOM 635 N N . GLN A 1 85 ? 12.370 10.709 42.199 1.00 49.22 85 GLN A N 1
ATOM 636 C CA . GLN A 1 85 ? 13.777 11.026 42.375 1.00 49.22 85 GLN A CA 1
ATOM 637 C C . GLN A 1 85 ? 14.289 10.114 43.491 1.00 49.22 85 GLN A C 1
ATOM 639 O O . GLN A 1 85 ? 13.742 10.106 44.593 1.00 49.22 85 GLN A O 1
ATOM 644 N N . GLN A 1 86 ? 15.288 9.296 43.164 1.00 49.97 86 GLN A N 1
ATOM 645 C CA . GLN A 1 86 ? 15.950 8.338 44.049 1.00 49.97 86 GLN A CA 1
ATOM 646 C C . GLN A 1 86 ? 16.677 9.086 45.177 1.00 49.97 86 GLN A C 1
ATOM 648 O O . GLN A 1 86 ? 17.900 9.201 45.186 1.00 49.97 86 GLN A O 1
ATOM 653 N N . GLN A 1 87 ? 15.932 9.649 46.124 1.00 49.03 87 GLN A N 1
ATOM 654 C CA . GLN A 1 87 ? 16.491 10.321 47.285 1.00 49.03 87 GLN A CA 1
ATOM 655 C C . GLN A 1 87 ? 16.612 9.292 48.406 1.00 49.03 87 GLN A C 1
ATOM 657 O O . GLN A 1 87 ? 15.751 9.169 49.273 1.00 49.03 87 GLN A O 1
ATOM 662 N N . TRP A 1 88 ? 17.700 8.526 48.332 1.00 47.00 88 TRP A N 1
ATOM 663 C CA . TRP A 1 88 ? 18.033 7.337 49.127 1.00 47.00 88 TRP A CA 1
ATOM 664 C C . TRP A 1 88 ? 18.132 7.541 50.656 1.00 47.00 88 TRP A C 1
ATOM 666 O O . TRP A 1 88 ? 18.663 6.678 51.344 1.00 47.00 88 TRP A O 1
ATOM 676 N N . ASN A 1 89 ? 17.662 8.660 51.224 1.00 57.75 89 ASN A N 1
ATOM 677 C CA . ASN A 1 89 ? 17.957 8.991 52.620 1.00 57.75 89 ASN A CA 1
ATOM 678 C C . ASN A 1 89 ? 16.906 9.857 53.348 1.00 57.75 89 ASN A C 1
ATOM 680 O O . ASN A 1 89 ? 17.275 10.796 54.054 1.00 57.75 89 ASN A O 1
ATOM 684 N N . GLN A 1 90 ? 15.608 9.559 53.204 1.00 54.72 90 GLN A N 1
ATOM 685 C CA . GLN A 1 90 ? 14.558 10.181 54.031 1.00 54.72 90 GLN A CA 1
ATOM 686 C C . GLN A 1 90 ? 13.746 9.140 54.827 1.00 54.72 90 GLN A C 1
ATOM 688 O O . GLN A 1 90 ? 13.386 8.102 54.267 1.00 54.72 90 GLN A O 1
ATOM 693 N N . PRO A 1 91 ? 13.417 9.401 56.110 1.00 52.56 91 PRO A N 1
ATOM 694 C CA . PRO A 1 91 ? 12.466 8.579 56.851 1.00 52.56 91 PRO A CA 1
ATOM 695 C C . PRO A 1 91 ? 11.072 8.707 56.217 1.00 52.56 91 PRO A C 1
ATOM 697 O O . PRO A 1 91 ? 10.588 9.810 55.962 1.00 52.56 91 PRO A O 1
ATOM 700 N N . GLN A 1 92 ? 10.450 7.567 55.919 1.00 48.41 92 GLN A N 1
ATOM 701 C CA . GLN A 1 92 ? 9.190 7.476 55.181 1.00 48.41 92 GLN A CA 1
ATOM 702 C C . GLN A 1 92 ? 8.057 8.195 55.928 1.00 48.41 92 GLN A C 1
ATOM 704 O O . GLN A 1 92 ? 7.654 7.791 57.017 1.00 48.41 92 GLN A O 1
ATOM 709 N N . GLN A 1 93 ? 7.527 9.255 55.320 1.00 52.31 93 GLN A N 1
ATOM 710 C CA . GLN A 1 93 ? 6.269 9.874 55.738 1.00 52.31 93 GLN A CA 1
ATOM 711 C C . GLN A 1 93 ? 5.116 8.876 55.496 1.00 52.31 93 GLN A C 1
ATOM 713 O O . GLN A 1 93 ? 5.158 8.160 54.487 1.00 52.31 93 GLN A O 1
ATOM 718 N N . PRO A 1 94 ? 4.079 8.816 56.355 1.00 55.50 94 PRO A N 1
ATOM 719 C CA . PRO A 1 94 ? 2.921 7.957 56.126 1.00 55.50 94 PRO A CA 1
ATOM 720 C C . PRO A 1 94 ? 2.239 8.373 54.820 1.00 55.50 94 PRO A C 1
ATOM 722 O O . PRO A 1 94 ? 1.658 9.453 54.722 1.00 55.50 94 PRO A O 1
ATOM 725 N N . GLN A 1 95 ? 2.354 7.537 53.790 1.00 52.78 95 GLN A N 1
ATOM 726 C CA . GLN A 1 95 ? 1.712 7.782 52.505 1.00 52.78 95 GLN A CA 1
ATOM 727 C C . GLN A 1 95 ? 0.198 7.804 52.719 1.00 52.78 95 GLN A C 1
ATOM 729 O O . GLN A 1 95 ? -0.354 6.908 53.362 1.00 52.78 95 GLN A O 1
ATOM 734 N N . ALA A 1 96 ? -0.472 8.837 52.205 1.00 61.16 96 ALA A N 1
ATOM 735 C CA . ALA A 1 96 ? -1.923 8.918 52.249 1.00 61.16 96 ALA A CA 1
ATOM 736 C C . ALA A 1 96 ? -2.498 7.655 51.599 1.00 61.16 96 ALA A C 1
ATOM 738 O O . ALA A 1 96 ? -2.264 7.381 50.420 1.00 61.16 96 ALA A O 1
ATOM 739 N N . ARG A 1 97 ? -3.209 6.860 52.403 1.00 55.91 97 ARG A N 1
ATOM 740 C CA . ARG A 1 97 ? -3.903 5.659 51.951 1.00 55.91 97 ARG A CA 1
ATOM 741 C C . ARG A 1 97 ? -4.812 6.066 50.797 1.00 55.91 97 ARG A C 1
ATOM 743 O O . ARG A 1 97 ? -5.615 6.977 50.933 1.00 55.91 97 ARG A O 1
ATOM 750 N N . TRP A 1 98 ? -4.643 5.440 49.642 1.00 51.66 98 TRP A N 1
ATOM 751 C CA . TRP A 1 98 ? -5.436 5.774 48.469 1.00 51.66 98 TRP A CA 1
ATOM 752 C C . TRP A 1 98 ? -6.903 5.375 48.709 1.00 51.66 98 TRP A C 1
ATOM 754 O O . TRP A 1 98 ? -7.199 4.204 48.935 1.00 51.66 98 TRP A O 1
ATOM 764 N N . ASN A 1 99 ? -7.810 6.356 48.704 1.00 68.50 99 ASN A N 1
ATOM 765 C CA . ASN A 1 99 ? -9.250 6.197 48.965 1.00 68.50 99 ASN A CA 1
ATOM 766 C C . ASN A 1 99 ? -10.103 6.152 47.673 1.00 68.50 99 ASN A C 1
ATOM 768 O O . ASN A 1 99 ? -11.293 6.457 47.713 1.00 68.50 99 ASN A O 1
ATOM 772 N N . GLY A 1 100 ? -9.510 5.837 46.519 1.00 66.50 100 GLY A N 1
ATOM 773 C CA . GLY A 1 100 ? -10.222 5.787 45.236 1.00 66.50 100 GLY A CA 1
ATOM 774 C C . GLY A 1 100 ? -10.997 4.479 44.997 1.00 66.50 100 GLY A C 1
ATOM 775 O O . GLY A 1 100 ? -10.864 3.526 45.767 1.00 66.50 100 GLY A O 1
ATOM 776 N N . PRO A 1 101 ? -11.818 4.413 43.929 1.00 63.00 101 PRO A N 1
ATOM 777 C CA . PRO A 1 101 ? -12.551 3.202 43.567 1.00 63.00 101 PRO A CA 1
ATOM 778 C C . PRO A 1 101 ? -11.585 2.092 43.137 1.00 63.00 101 PRO A C 1
ATOM 780 O O . PRO A 1 101 ? -10.797 2.273 42.213 1.00 63.00 101 PRO A O 1
ATOM 783 N N . VAL A 1 102 ? -11.654 0.931 43.792 1.00 64.44 102 VAL A N 1
ATOM 784 C CA . VAL A 1 102 ? -10.866 -0.253 43.415 1.00 64.44 102 VAL A CA 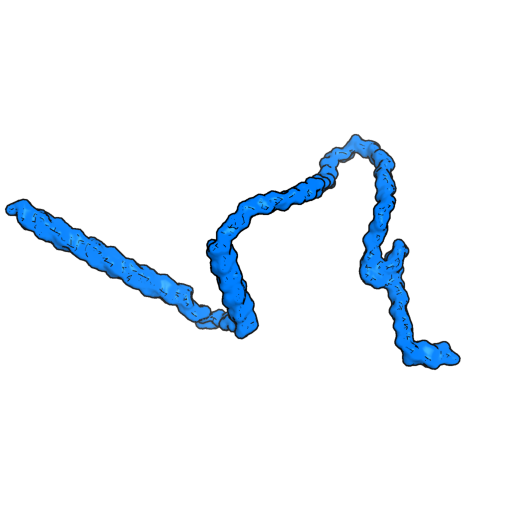1
ATOM 785 C C . VAL A 1 102 ? -11.186 -0.629 41.964 1.00 64.44 102 VAL A C 1
ATOM 787 O O . VAL A 1 102 ? -12.348 -0.823 41.611 1.00 64.44 102 VAL A O 1
ATOM 790 N N . ALA A 1 103 ? -10.159 -0.721 41.116 1.00 61.28 103 ALA A N 1
ATOM 791 C CA . ALA A 1 103 ? -10.310 -1.209 39.751 1.00 61.28 103 ALA A CA 1
ATOM 792 C C . ALA A 1 103 ? -10.628 -2.713 39.790 1.00 61.28 103 ALA A C 1
ATOM 794 O O . ALA A 1 103 ? -9.750 -3.533 40.046 1.00 61.28 103 ALA A O 1
ATOM 795 N N . LEU A 1 104 ? -11.898 -3.054 39.575 1.00 66.19 104 LEU A N 1
ATOM 796 C CA . LEU A 1 104 ? -12.407 -4.423 39.559 1.00 66.19 104 LEU A CA 1
ATOM 797 C C . LEU A 1 104 ? -12.237 -5.032 38.160 1.00 66.19 104 LEU A C 1
ATOM 799 O O . LEU A 1 104 ? -12.875 -4.543 37.221 1.00 66.19 104 LEU A O 1
ATOM 803 N N . PRO A 1 105 ? -11.389 -6.062 37.976 1.00 67.44 105 PRO A N 1
ATOM 804 C CA . PRO A 1 105 ? -11.292 -6.743 36.693 1.00 67.44 105 PRO A CA 1
ATOM 805 C C . PRO A 1 105 ? -12.614 -7.471 36.372 1.00 67.44 105 PRO A C 1
ATOM 807 O O . PRO A 1 105 ? -13.281 -7.958 37.290 1.00 67.44 105 PRO A O 1
ATOM 810 N N . PRO A 1 106 ? -13.015 -7.568 35.087 1.00 72.25 106 PRO A N 1
ATOM 811 C CA . PRO A 1 106 ? -14.232 -8.275 34.695 1.00 72.25 106 PRO A CA 1
ATOM 812 C C . PRO A 1 106 ? -14.231 -9.704 35.246 1.00 72.25 106 PRO A C 1
ATOM 814 O O . PRO A 1 106 ? -13.276 -10.446 35.030 1.00 72.25 106 PRO A O 1
ATOM 817 N N . GLY A 1 107 ? -15.294 -10.083 35.957 1.00 69.62 107 GLY A N 1
ATOM 818 C CA . GLY A 1 107 ? -15.424 -11.423 36.530 1.00 69.62 107 GLY A CA 1
ATOM 819 C C . GLY A 1 107 ? -14.866 -11.598 37.944 1.00 69.62 107 GLY A C 1
ATOM 820 O O . GLY A 1 107 ? -14.836 -12.734 38.399 1.00 69.62 107 GLY A O 1
ATOM 821 N N . PHE A 1 108 ? -14.464 -10.533 38.648 1.00 80.88 108 PHE A N 1
ATOM 822 C CA . PHE A 1 108 ? -13.999 -10.605 40.040 1.00 80.88 108 PHE A CA 1
ATOM 823 C C . PHE A 1 108 ? -14.776 -9.661 40.967 1.00 80.88 108 PHE A C 1
ATOM 825 O O . PHE A 1 108 ? -15.236 -8.596 40.552 1.00 80.88 108 PHE A O 1
ATOM 832 N N . ASP A 1 109 ? -14.925 -10.058 42.229 1.00 76.44 109 ASP A N 1
ATOM 833 C CA . ASP A 1 109 ? -15.520 -9.252 43.290 1.00 76.44 109 ASP A CA 1
ATOM 834 C C . ASP A 1 109 ? -14.509 -8.259 43.896 1.00 76.44 109 ASP A C 1
ATOM 836 O O . ASP A 1 109 ? -13.317 -8.260 43.583 1.00 76.44 109 ASP A O 1
ATOM 840 N N . GLN A 1 110 ? -14.988 -7.395 44.797 1.00 77.69 110 GLN A N 1
ATOM 841 C CA . GLN A 1 110 ? -14.186 -6.371 45.488 1.00 77.69 110 GLN A CA 1
ATOM 842 C C . GLN A 1 110 ? -13.024 -6.923 46.330 1.00 77.69 110 GLN A C 1
ATOM 844 O O . GLN A 1 110 ? -12.145 -6.161 46.734 1.00 77.69 110 GLN A O 1
ATOM 849 N N . ASN A 1 111 ? -13.019 -8.231 46.591 1.00 77.00 111 ASN A N 1
ATOM 850 C CA . ASN A 1 111 ? -11.977 -8.948 47.315 1.00 77.00 111 ASN A CA 1
ATOM 851 C C . ASN A 1 111 ? -10.997 -9.655 46.359 1.00 77.00 111 ASN A C 1
ATOM 853 O O . ASN A 1 111 ? -10.068 -10.317 46.820 1.00 77.00 111 ASN A O 1
ATOM 857 N N . GLY A 1 112 ? -11.190 -9.527 45.040 1.00 68.25 112 GLY A N 1
ATOM 858 C CA . GLY A 1 112 ? -10.402 -10.217 44.022 1.00 68.25 112 GLY A CA 1
ATOM 859 C C . GLY A 1 112 ? -10.762 -11.695 43.864 1.00 68.25 112 GLY A C 1
ATOM 860 O O . GLY A 1 112 ? -9.985 -12.441 43.267 1.00 68.25 112 GLY A O 1
ATOM 861 N N . ALA A 1 113 ? -11.909 -12.137 44.386 1.00 77.44 113 ALA A N 1
ATOM 862 C CA . ALA A 1 113 ? -12.416 -13.486 44.170 1.00 77.44 113 ALA A CA 1
ATOM 863 C C . ALA A 1 113 ? -13.189 -13.559 42.842 1.00 77.44 113 ALA A C 1
ATOM 865 O O . ALA A 1 113 ? -13.927 -12.628 42.522 1.00 77.44 113 ALA A O 1
ATOM 866 N N . PRO A 1 114 ? -13.052 -14.635 42.051 1.00 75.56 114 PRO A N 1
ATOM 867 C CA . PRO A 1 114 ? -13.832 -14.799 40.831 1.00 75.56 114 PRO A CA 1
ATOM 868 C C . PRO A 1 114 ? -15.331 -14.889 41.152 1.00 75.56 114 PRO A C 1
ATOM 870 O O . PRO A 1 114 ? -15.737 -15.572 42.094 1.00 75.56 114 PRO A O 1
ATOM 873 N N . LEU A 1 115 ? -16.158 -14.203 40.363 1.00 75.56 115 LEU A N 1
ATOM 874 C CA . LEU A 1 115 ? -17.612 -14.279 40.461 1.00 75.56 115 LEU A CA 1
ATOM 875 C C . LEU A 1 115 ? -18.072 -15.708 40.118 1.00 75.56 115 LEU A C 1
ATOM 877 O O . LEU A 1 115 ? -17.575 -16.287 39.147 1.00 75.56 115 LEU A O 1
ATOM 881 N N . PRO A 1 116 ? -19.018 -16.289 40.877 1.00 72.75 116 PRO A N 1
ATOM 882 C CA . PRO A 1 116 ? -19.526 -17.620 40.587 1.00 72.75 116 PRO A CA 1
ATOM 883 C C . PRO A 1 116 ? -20.257 -17.619 39.243 1.00 72.75 116 PRO A C 1
ATOM 885 O O . PRO A 1 116 ? -21.125 -16.781 38.983 1.00 72.75 116 PRO A O 1
ATOM 888 N N . VAL A 1 117 ? -19.909 -18.579 38.390 1.00 74.62 117 VAL A N 1
ATOM 889 C CA . VAL A 1 117 ? -20.672 -18.873 37.178 1.00 74.62 117 VAL A CA 1
ATOM 890 C C . VAL A 1 117 ? -21.999 -19.477 37.629 1.00 74.6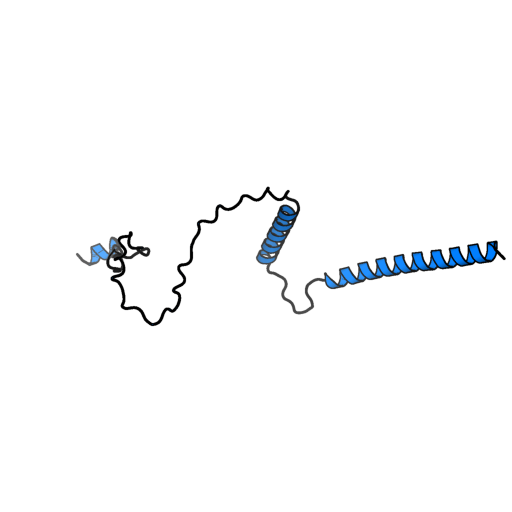2 117 VAL A C 1
ATOM 892 O O . VAL A 1 117 ? -22.011 -20.415 38.420 1.00 74.62 117 VAL A O 1
ATOM 895 N N . GLN A 1 118 ? -23.117 -18.907 37.184 1.00 73.94 118 GLN A N 1
ATOM 896 C CA . GLN A 1 118 ? -24.432 -19.467 37.483 1.00 73.94 118 GLN A CA 1
ATOM 897 C C . GLN A 1 118 ? -24.530 -20.832 36.795 1.00 73.94 118 GLN A C 1
ATOM 899 O O . GLN A 1 118 ? -24.352 -20.914 35.579 1.00 73.94 118 GLN A O 1
ATOM 904 N N . ASP A 1 119 ? -24.763 -21.887 37.581 1.00 72.69 119 ASP A N 1
ATOM 905 C CA . ASP A 1 119 ? -25.014 -23.228 37.053 1.00 72.69 119 ASP A CA 1
ATOM 906 C C . ASP A 1 119 ? -26.188 -23.145 36.063 1.00 72.69 119 ASP A C 1
ATOM 908 O O . ASP A 1 119 ? -27.202 -22.491 36.330 1.00 72.69 119 ASP A O 1
ATOM 912 N N . THR A 1 120 ? -26.050 -23.779 34.899 1.00 75.50 120 THR A N 1
ATOM 913 C CA . THR A 1 120 ? -27.150 -23.852 33.936 1.00 75.50 120 THR A CA 1
ATOM 914 C C . THR A 1 120 ? -28.303 -24.668 34.549 1.00 75.50 120 THR A C 1
ATOM 916 O O . THR A 1 120 ? -28.060 -25.508 35.427 1.00 75.50 120 THR A O 1
ATOM 919 N N . PRO A 1 121 ? -29.573 -24.429 34.164 1.00 70.62 121 PRO A N 1
ATOM 920 C CA . PRO A 1 121 ? -30.724 -25.090 34.793 1.00 70.62 121 PRO A CA 1
ATOM 921 C C . PRO A 1 121 ? -30.652 -26.623 34.737 1.00 70.62 121 PRO A C 1
ATOM 923 O O . PRO A 1 121 ? -31.193 -27.292 35.615 1.00 70.62 121 PRO A O 1
ATOM 926 N N . GLU A 1 122 ? -29.946 -27.177 33.753 1.00 72.56 122 GLU A N 1
ATOM 927 C CA . GLU A 1 122 ? -29.694 -28.611 33.619 1.00 72.56 122 GLU A CA 1
ATOM 928 C C . GLU A 1 122 ? -28.847 -29.149 34.786 1.00 72.56 122 GLU A C 1
ATOM 930 O O . GLU A 1 122 ? -29.205 -30.154 35.392 1.00 72.56 122 GLU A O 1
ATOM 935 N N . VAL A 1 123 ? -27.776 -28.441 35.163 1.00 70.50 123 VAL A N 1
ATOM 936 C CA . VAL A 1 123 ? -26.861 -28.832 36.256 1.00 70.50 123 VAL A CA 1
ATOM 937 C C . VAL A 1 123 ? -27.521 -28.663 37.629 1.00 70.50 123 VAL A C 1
ATOM 939 O O . VAL A 1 123 ? -27.229 -29.410 38.564 1.00 70.50 123 VAL A O 1
ATOM 942 N N . ALA A 1 124 ? -28.440 -27.702 37.761 1.00 71.12 124 ALA A N 1
ATOM 943 C CA . ALA A 1 124 ? -29.203 -27.488 38.989 1.00 71.12 124 ALA A CA 1
ATOM 944 C C . ALA A 1 124 ? -30.236 -28.602 39.246 1.00 71.12 124 ALA A C 1
ATOM 946 O O . ALA A 1 124 ? -30.448 -28.974 40.399 1.00 71.12 124 ALA A O 1
ATOM 947 N N . ALA A 1 125 ? -30.848 -29.149 38.188 1.00 71.44 125 ALA A N 1
ATOM 948 C CA . ALA A 1 125 ? -31.838 -30.223 38.289 1.00 71.44 125 ALA A CA 1
ATOM 949 C C . ALA A 1 125 ? -31.230 -31.565 38.727 1.00 71.44 125 ALA A C 1
ATOM 951 O O . ALA A 1 125 ? -31.914 -32.379 39.335 1.00 71.44 125 ALA A O 1
ATOM 952 N N . GLU A 1 126 ? -29.946 -31.784 38.446 1.00 69.94 126 GLU A N 1
ATOM 953 C CA . GLU A 1 126 ? -29.232 -33.020 38.786 1.00 69.94 126 GLU A CA 1
ATOM 954 C C . GLU A 1 126 ? -28.684 -33.018 40.226 1.00 69.94 126 GLU A C 1
ATOM 956 O O . GLU A 1 126 ? -28.275 -34.054 40.749 1.00 69.94 126 GLU A O 1
ATOM 961 N N . ARG A 1 127 ? -28.691 -31.849 40.887 1.00 70.62 127 ARG A N 1
ATOM 962 C CA . ARG A 1 127 ? -28.255 -31.662 42.282 1.00 70.62 127 ARG A CA 1
ATOM 963 C C . ARG A 1 127 ? -29.423 -31.691 43.294 1.00 70.62 127 ARG A C 1
ATOM 965 O O . ARG A 1 127 ? -29.168 -31.489 44.482 1.00 70.62 127 ARG A O 1
ATOM 972 N N . ALA A 1 128 ? -30.665 -31.906 42.845 1.00 56.62 128 ALA A N 1
ATOM 973 C CA . ALA A 1 128 ? -31.884 -31.999 43.666 1.00 56.62 128 ALA A CA 1
ATOM 974 C C . ALA A 1 128 ? -32.355 -33.453 43.820 1.00 56.62 128 ALA A C 1
ATOM 976 O O . ALA A 1 128 ? -32.824 -33.791 44.930 1.00 56.62 128 ALA A O 1
#